Protein AF-A0A9D4LIA6-F1 (afdb_monomer)

Secondary structure (DSSP, 8-state):
--HHHHHHHHHT-GGGGGG--HHHHHHHHHHHHHT-HHHHBTTTEEE-HHHHTTSSEEEEEHHHHTTTS---SEEEETTEEEE--EEEEE-HHHHIIIIIHHHHHHHHHHHHHHHHHHHHHHHHHHHH----

Solvent-accessible surface area (backbone atoms only — not comparable to full-atom values): 7687 Å² total; per-residue (Å²): 132,68,65,70,58,57,51,46,57,61,70,64,45,70,90,47,64,91,70,57,49,74,70,52,48,51,53,47,50,53,53,47,63,63,64,32,63,83,81,36,49,72,38,44,32,38,86,32,58,73,84,15,58,94,46,48,52,41,78,42,51,45,82,82,37,59,91,82,43,85,65,42,67,50,47,77,46,92,91,39,81,39,76,48,61,53,33,33,31,26,30,72,66,41,48,41,66,74,43,52,50,53,52,50,52,54,50,53,52,50,53,50,52,51,53,53,54,52,54,52,55,48,54,54,52,64,70,66,65,70,86,129

Organism: Dreissena polymorpha (NCBI:txid45954)

Mean predicted aligned error: 7.94 Å

Foldseek 3Di:
DPPVVVLCVVLPPVVCLVPDDLVSLVVNLVQCVLVDCVQCELAAEYADDVVCPPHQKDKDFCVVCVVPGDYHQWGQGPNDTDGHGMHMHGHPVCCCVVPVVVSVVSVVVSVVVVVVVVVVVVVVVVVVPDDD

Structure (mmCIF, N/CA/C/O backbone):
data_AF-A0A9D4LIA6-F1
#
_entry.id   AF-A0A9D4LIA6-F1
#
loop_
_atom_site.group_PDB
_atom_site.id
_atom_site.type_symbol
_atom_site.label_atom_id
_atom_site.label_alt_id
_atom_site.label_comp_id
_atom_site.label_asym_id
_atom_site.label_entity_id
_atom_site.label_seq_id
_atom_site.pdbx_PDB_ins_code
_atom_site.Cartn_x
_atom_site.Cartn_y
_atom_site.Cartn_z
_atom_site.occupancy
_atom_site.B_iso_or_equiv
_atom_site.auth_seq_id
_atom_site.auth_comp_id
_atom_site.auth_asym_id
_atom_site.auth_atom_id
_atom_site.pdbx_PDB_model_num
ATOM 1 N N . MET A 1 1 ? -20.402 5.955 -14.416 1.00 45.12 1 MET A N 1
ATOM 2 C CA . MET A 1 1 ? -19.626 6.669 -13.379 1.00 45.12 1 MET A CA 1
ATOM 3 C C . MET A 1 1 ? -19.113 5.616 -12.400 1.00 45.12 1 MET A C 1
ATOM 5 O O . MET A 1 1 ? -19.939 4.919 -11.821 1.00 45.12 1 MET A O 1
ATOM 9 N N . ASP A 1 2 ? -17.797 5.380 -12.334 1.00 62.47 2 ASP A N 1
ATOM 10 C CA . ASP A 1 2 ? -17.194 4.305 -11.517 1.00 62.47 2 ASP A CA 1
ATOM 11 C C . ASP A 1 2 ? -17.273 4.700 -10.034 1.00 62.47 2 ASP A C 1
ATOM 13 O O . ASP A 1 2 ? -16.458 5.488 -9.558 1.00 62.47 2 ASP A O 1
ATOM 17 N N . LYS A 1 3 ? -18.310 4.224 -9.329 1.00 60.91 3 LYS A N 1
ATOM 18 C CA . LYS A 1 3 ? -18.572 4.560 -7.915 1.00 60.91 3 LYS A CA 1
ATOM 19 C C . LYS A 1 3 ? -17.360 4.275 -7.022 1.00 60.91 3 LYS A C 1
ATOM 21 O O . LYS A 1 3 ? -17.081 5.056 -6.119 1.00 60.91 3 LYS A O 1
ATOM 26 N N . ASP A 1 4 ? -16.604 3.230 -7.356 1.00 65.38 4 ASP A N 1
ATOM 27 C CA . ASP A 1 4 ? -15.383 2.838 -6.653 1.00 65.38 4 ASP A CA 1
ATOM 28 C C . ASP A 1 4 ? -14.319 3.948 -6.692 1.00 65.38 4 ASP A C 1
ATOM 30 O O . ASP A 1 4 ? -13.585 4.130 -5.728 1.00 65.38 4 ASP A O 1
ATOM 34 N N . GLY A 1 5 ? -14.231 4.708 -7.791 1.00 68.88 5 GLY A N 1
ATOM 35 C CA . GLY A 1 5 ? -13.214 5.746 -7.974 1.00 68.88 5 GLY A CA 1
ATOM 36 C C . GLY A 1 5 ? -13.487 7.023 -7.177 1.00 68.88 5 GLY A C 1
ATOM 37 O O . GLY A 1 5 ? -12.559 7.628 -6.649 1.00 68.88 5 GLY A O 1
ATOM 38 N N . GLU A 1 6 ? -14.750 7.430 -7.057 1.00 73.25 6 GLU A N 1
ATOM 39 C CA . GLU A 1 6 ? -15.128 8.601 -6.250 1.00 73.25 6 GLU A CA 1
ATOM 40 C C . GLU A 1 6 ? -15.050 8.300 -4.748 1.00 73.25 6 GLU A C 1
ATOM 42 O O . GLU A 1 6 ? -14.582 9.131 -3.968 1.00 73.25 6 GLU A O 1
ATOM 47 N N . GLU A 1 7 ? -15.422 7.083 -4.344 1.00 71.00 7 GLU A N 1
ATOM 48 C CA . GLU A 1 7 ? -15.227 6.607 -2.974 1.00 71.00 7 GLU A CA 1
ATOM 49 C C . GLU A 1 7 ? -13.739 6.554 -2.610 1.00 71.00 7 GLU A C 1
ATOM 51 O O . GLU A 1 7 ? -13.350 7.075 -1.563 1.00 71.00 7 GLU A O 1
ATOM 56 N N . LEU A 1 8 ? -12.896 6.031 -3.511 1.00 70.44 8 LEU A N 1
ATOM 57 C CA . LEU A 1 8 ? -11.442 6.028 -3.349 1.00 70.44 8 LEU A CA 1
ATOM 58 C C . LEU A 1 8 ? -10.898 7.446 -3.160 1.00 70.44 8 LEU A C 1
ATOM 60 O O . LEU A 1 8 ? -10.135 7.693 -2.233 1.00 70.44 8 LEU A O 1
ATOM 64 N N . LYS A 1 9 ? -11.314 8.399 -4.003 1.00 76.25 9 LYS A N 1
ATOM 65 C CA . LYS A 1 9 ? -10.880 9.800 -3.897 1.00 76.25 9 LYS A CA 1
ATOM 66 C C . LYS A 1 9 ? -11.291 10.435 -2.578 1.00 76.25 9 LYS A C 1
ATOM 68 O O . LYS A 1 9 ? -10.513 11.201 -2.023 1.00 76.25 9 LYS A O 1
ATOM 73 N N . ARG A 1 10 ? -12.502 10.151 -2.087 1.00 78.50 10 ARG A N 1
ATOM 74 C CA . ARG A 1 10 ? -12.987 10.665 -0.800 1.00 78.50 10 ARG A CA 1
ATOM 75 C C . ARG A 1 10 ? -12.170 10.094 0.356 1.00 78.50 10 ARG A C 1
ATOM 77 O O . ARG A 1 10 ? -11.716 10.861 1.200 1.00 78.50 10 ARG A O 1
ATOM 84 N N . LEU A 1 11 ? -11.978 8.775 0.364 1.00 71.75 11 LEU A N 1
ATOM 85 C CA . LEU A 1 11 ? -11.259 8.058 1.415 1.00 71.75 11 LEU A CA 1
ATOM 86 C C . LEU A 1 11 ? -9.746 8.304 1.378 1.00 71.75 11 LEU A C 1
ATOM 88 O O . LEU A 1 11 ? -9.119 8.226 2.419 1.00 71.75 11 LEU A O 1
ATOM 92 N N . ALA A 1 12 ? -9.166 8.671 0.232 1.00 68.62 12 ALA A N 1
ATOM 93 C CA . ALA A 1 12 ? -7.745 9.006 0.091 1.00 68.62 12 ALA A CA 1
ATOM 94 C C . ALA A 1 12 ? -7.385 10.439 0.543 1.00 68.62 12 ALA A C 1
ATOM 96 O O . ALA A 1 12 ? -6.242 10.872 0.397 1.00 68.62 12 ALA A O 1
ATOM 97 N N . ARG A 1 13 ? -8.335 11.225 1.079 1.00 72.50 13 ARG A N 1
ATOM 98 C CA . ARG A 1 13 ? -8.057 12.581 1.593 1.00 72.50 13 ARG A CA 1
ATOM 99 C C . ARG A 1 13 ? -7.421 12.497 2.981 1.00 72.50 13 ARG A C 1
ATOM 101 O O . ARG A 1 13 ? -8.100 12.636 4.000 1.00 72.50 13 ARG A O 1
ATOM 108 N N . PHE A 1 14 ? -6.101 12.320 3.001 1.00 57.91 14 PHE A N 1
ATOM 109 C CA . PHE A 1 14 ? -5.269 12.110 4.196 1.00 57.91 14 PHE A CA 1
ATOM 110 C C . PHE A 1 14 ? -5.514 13.092 5.356 1.00 57.91 14 PHE A C 1
ATOM 112 O O . PHE A 1 14 ? -5.479 12.699 6.518 1.00 57.91 14 PHE A O 1
ATOM 119 N N . TRP A 1 15 ? -5.834 14.361 5.082 1.00 58.34 15 TRP A N 1
ATOM 120 C CA . TRP A 1 15 ? -6.071 15.355 6.142 1.00 58.34 15 TRP A CA 1
ATOM 121 C C . TRP A 1 15 ? -7.360 15.122 6.947 1.00 58.34 15 TRP A C 1
ATOM 123 O O . TRP A 1 15 ? -7.528 15.709 8.013 1.00 58.34 15 TRP A O 1
ATOM 133 N N . THR A 1 16 ? -8.267 14.264 6.468 1.00 62.56 16 THR A N 1
ATOM 134 C C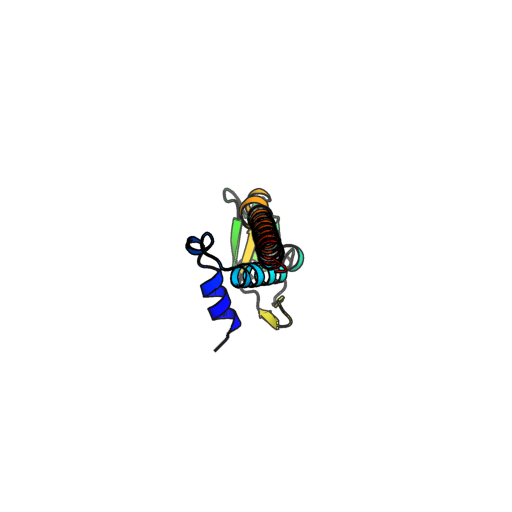A . THR A 1 16 ? -9.522 13.925 7.166 1.00 62.56 16 THR A CA 1
ATOM 135 C C . THR A 1 16 ? -9.425 12.669 8.028 1.00 62.56 16 THR A C 1
ATOM 137 O O . THR A 1 16 ? -10.399 12.307 8.681 1.00 62.56 16 THR A O 1
ATOM 140 N N . TYR A 1 17 ? -8.258 12.016 8.099 1.00 65.12 17 TYR A N 1
ATOM 141 C CA . TYR A 1 17 ? -8.131 10.722 8.787 1.00 65.12 17 TYR A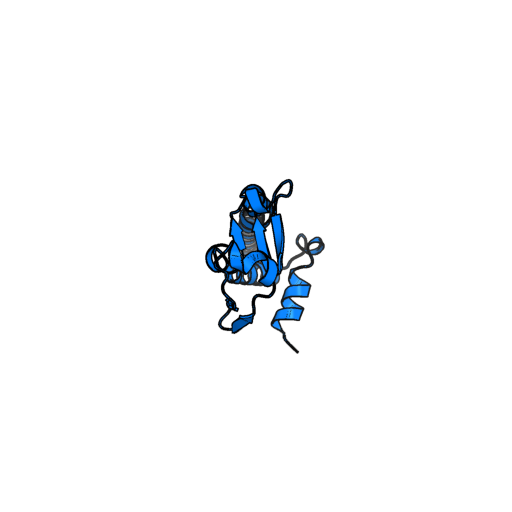 CA 1
ATOM 142 C C . TYR A 1 17 ? -8.414 10.830 10.293 1.00 65.12 17 TYR A C 1
ATOM 144 O O . TYR A 1 17 ? -8.976 9.914 10.887 1.00 65.12 17 TYR A O 1
ATOM 152 N N . ARG A 1 18 ? -8.144 11.996 10.897 1.00 64.38 18 ARG A N 1
ATOM 153 C CA . ARG A 1 18 ? -8.473 12.288 12.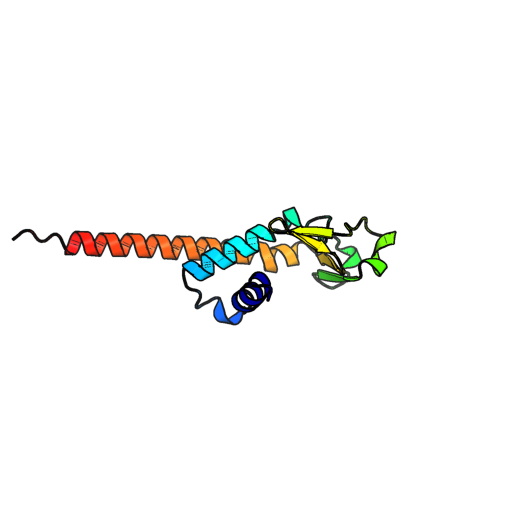304 1.00 64.38 18 ARG A CA 1
ATOM 154 C C . ARG A 1 18 ? -9.974 12.458 12.575 1.00 64.38 18 ARG A C 1
ATOM 156 O O . ARG A 1 18 ? -10.371 12.466 13.734 1.00 64.38 18 ARG A O 1
ATOM 163 N N . SER A 1 19 ? -10.799 12.605 11.539 1.00 71.81 19 SER A N 1
ATOM 164 C CA . SER A 1 19 ? -12.241 12.859 11.650 1.00 71.81 19 SER A CA 1
ATOM 165 C C . SER A 1 19 ? -13.102 11.782 10.984 1.00 71.81 19 SER A C 1
ATOM 167 O O . SER A 1 19 ? -14.282 12.024 10.739 1.00 71.81 19 SER A O 1
ATOM 169 N N . LEU A 1 20 ? -12.537 10.615 10.652 1.00 76.19 20 LEU A N 1
ATOM 170 C CA . LEU A 1 20 ? -13.306 9.534 10.034 1.00 76.19 20 LEU A CA 1
ATOM 171 C C . LEU A 1 20 ? -14.312 8.935 11.028 1.00 76.19 20 LEU A C 1
ATOM 173 O O . LEU A 1 20 ? -13.978 8.622 12.181 1.00 76.19 20 LEU A O 1
ATOM 177 N N . SER A 1 21 ? -15.547 8.762 10.550 1.00 81.69 21 SER A N 1
ATOM 178 C CA . SER A 1 21 ? -16.583 7.998 11.248 1.00 81.69 21 SER A CA 1
ATOM 179 C C . SER A 1 21 ? -16.184 6.521 11.357 1.00 81.69 21 SER A C 1
ATOM 181 O O . SER A 1 21 ? -15.365 6.049 10.573 1.00 81.69 21 SER A O 1
ATOM 183 N N . GLU A 1 22 ? -16.773 5.770 12.294 1.00 82.56 22 GLU A N 1
ATOM 184 C CA . GLU A 1 22 ? -16.505 4.326 12.423 1.00 82.56 22 GLU A CA 1
ATOM 185 C C . GLU A 1 22 ? -16.772 3.582 11.101 1.00 82.56 22 GLU A C 1
ATOM 187 O O . GLU A 1 22 ? -15.950 2.776 10.670 1.00 82.56 22 GLU A O 1
ATOM 192 N N . SER A 1 23 ? -17.866 3.919 10.410 1.00 84.56 23 SER A N 1
ATOM 193 C CA . SER A 1 23 ? -18.208 3.345 9.105 1.00 84.56 23 SER A CA 1
ATOM 194 C C . SER A 1 23 ? -17.217 3.717 8.004 1.00 84.56 23 SER A C 1
ATOM 196 O O . SER A 1 23 ? -16.902 2.883 7.159 1.00 84.56 23 SER A O 1
ATOM 198 N N . ASP A 1 24 ? -16.705 4.951 8.000 1.00 83.75 24 ASP A N 1
ATOM 199 C CA . ASP A 1 24 ? -15.693 5.354 7.020 1.00 83.75 24 ASP A CA 1
ATOM 200 C C . ASP A 1 24 ? -14.345 4.684 7.294 1.00 83.75 24 ASP A C 1
ATOM 202 O O . ASP A 1 24 ? -13.652 4.303 6.351 1.00 83.75 24 ASP A O 1
ATOM 206 N N . THR A 1 25 ? -13.987 4.506 8.569 1.00 83.81 25 THR A N 1
ATOM 207 C CA . THR A 1 25 ? -12.803 3.744 8.974 1.00 83.81 25 THR A CA 1
ATOM 208 C C . THR A 1 25 ? -12.912 2.288 8.517 1.00 83.81 25 THR A C 1
ATOM 210 O O . THR A 1 25 ? -11.961 1.781 7.927 1.00 83.81 25 THR A O 1
ATOM 213 N N . ASP A 1 26 ? -14.065 1.634 8.690 1.00 88.00 26 ASP A 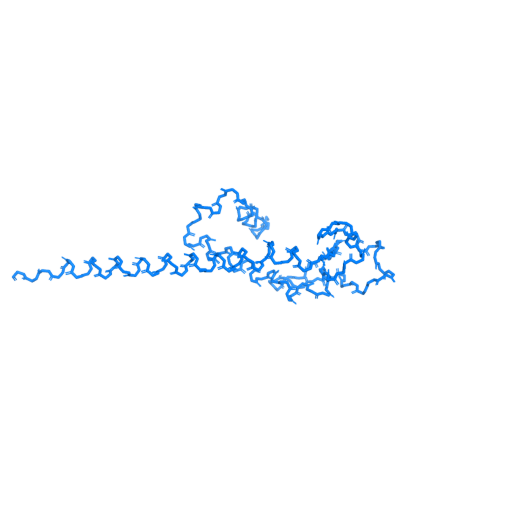N 1
ATOM 214 C CA . ASP A 1 26 ? -14.281 0.266 8.192 1.00 88.00 26 ASP A CA 1
ATOM 215 C C . ASP A 1 26 ? -14.148 0.176 6.666 1.00 88.00 26 ASP A C 1
ATOM 217 O O . ASP A 1 26 ? -13.475 -0.720 6.150 1.00 88.00 26 ASP A O 1
ATOM 221 N N . LEU A 1 27 ? -14.744 1.120 5.929 1.00 87.31 27 LEU A N 1
ATOM 222 C CA . LEU A 1 27 ? -14.625 1.174 4.469 1.00 87.31 27 LEU A CA 1
ATOM 223 C C . LEU A 1 27 ? -13.175 1.385 4.020 1.00 87.31 27 LEU A C 1
ATOM 225 O O . LEU A 1 27 ? -12.721 0.718 3.088 1.00 87.31 27 LEU A O 1
ATOM 229 N N . LEU A 1 28 ? -12.436 2.267 4.697 1.00 87.00 28 LEU A N 1
ATOM 230 C CA . LEU A 1 28 ? -11.021 2.501 4.420 1.00 87.00 28 LEU A CA 1
ATOM 231 C C . LEU A 1 28 ? -10.188 1.241 4.684 1.00 87.00 28 LEU A C 1
ATOM 233 O O . LEU A 1 28 ? -9.395 0.856 3.828 1.00 87.00 28 LEU A O 1
ATOM 237 N N . ILE A 1 29 ? -10.403 0.556 5.813 1.00 89.31 29 ILE A N 1
ATOM 238 C CA . ILE A 1 29 ? -9.719 -0.707 6.129 1.00 89.31 29 ILE A CA 1
ATOM 239 C C . ILE A 1 29 ? -10.008 -1.754 5.050 1.00 89.31 29 ILE A C 1
ATOM 241 O O . ILE A 1 29 ? -9.075 -2.371 4.539 1.00 89.31 29 ILE A O 1
ATOM 245 N N . LEU A 1 30 ? -11.273 -1.944 4.660 1.00 89.50 30 LEU A N 1
ATOM 246 C CA . LEU A 1 30 ? -11.652 -2.903 3.616 1.00 89.50 30 LEU A CA 1
ATOM 247 C C . LEU A 1 30 ? -10.995 -2.580 2.272 1.00 89.50 30 LEU A C 1
ATOM 249 O O . LEU A 1 30 ? -10.524 -3.483 1.575 1.00 89.50 30 LEU A O 1
ATOM 253 N N . LEU A 1 31 ? -10.944 -1.297 1.914 1.00 86.75 31 LEU A N 1
ATOM 254 C CA . LEU A 1 31 ? -10.287 -0.837 0.700 1.00 86.75 31 LEU A CA 1
ATOM 255 C C . LEU A 1 31 ? -8.783 -1.118 0.736 1.00 86.75 31 LEU A C 1
ATOM 257 O O . LEU A 1 31 ? -8.240 -1.656 -0.231 1.00 86.75 31 LEU A O 1
ATOM 261 N N . CYS A 1 32 ? -8.124 -0.813 1.852 1.00 88.81 32 CYS A N 1
ATOM 262 C CA . CYS A 1 32 ? -6.720 -1.135 2.037 1.00 88.81 32 CYS A CA 1
ATOM 263 C C . CYS A 1 32 ? -6.495 -2.658 1.973 1.00 88.81 32 CYS A C 1
ATOM 265 O O . CYS A 1 32 ? -5.671 -3.145 1.206 1.00 88.81 32 CYS A O 1
ATOM 267 N N . LEU A 1 33 ? -7.287 -3.472 2.666 1.00 89.94 33 LEU A N 1
ATOM 268 C CA . LEU A 1 33 ? -7.147 -4.931 2.598 1.00 89.94 33 LEU A CA 1
ATOM 269 C C . LEU A 1 33 ? -7.315 -5.485 1.173 1.00 89.94 33 LEU A C 1
ATOM 271 O O . LEU A 1 33 ? -6.612 -6.424 0.795 1.00 89.94 33 LEU A O 1
ATOM 275 N N . ALA A 1 34 ? -8.180 -4.879 0.354 1.00 87.62 34 ALA A N 1
ATOM 276 C CA . ALA A 1 34 ? -8.328 -5.236 -1.057 1.00 87.62 34 ALA A CA 1
ATOM 277 C C . ALA A 1 34 ? -7.104 -4.875 -1.923 1.00 87.62 34 ALA A C 1
ATOM 279 O O . ALA A 1 34 ? -6.915 -5.463 -2.990 1.00 87.62 34 ALA A O 1
ATOM 280 N N . LEU A 1 35 ? -6.288 -3.924 -1.467 1.00 87.00 35 LEU A N 1
ATOM 281 C CA . LEU A 1 35 ? -5.050 -3.458 -2.092 1.00 87.00 35 LEU A CA 1
ATOM 282 C C . LEU A 1 35 ? -3.804 -3.890 -1.306 1.00 87.00 35 LEU A C 1
ATOM 284 O O . LEU A 1 35 ? -2.736 -3.308 -1.491 1.00 87.00 35 LEU A O 1
ATOM 288 N N . LYS A 1 36 ? -3.920 -4.892 -0.421 1.00 91.06 36 LYS A N 1
ATOM 289 C CA . LYS A 1 36 ? -2.805 -5.263 0.450 1.00 91.06 36 LYS A CA 1
ATOM 290 C C . LYS A 1 36 ? -1.559 -5.638 -0.367 1.00 91.06 36 LYS A C 1
ATOM 292 O O . LYS A 1 36 ? -1.701 -6.301 -1.401 1.00 91.06 36 LYS A O 1
ATOM 297 N N . PRO A 1 37 ? -0.351 -5.290 0.111 1.00 92.06 37 PRO A N 1
ATOM 298 C CA . PRO A 1 37 ? 0.900 -5.517 -0.596 1.00 92.06 37 PRO A CA 1
ATOM 299 C C . PRO A 1 37 ? 1.039 -6.938 -1.132 1.00 92.06 37 PRO A C 1
ATOM 301 O O . PRO A 1 37 ? 1.347 -7.091 -2.303 1.00 92.06 37 PRO A O 1
ATOM 304 N N . ASP A 1 38 ? 0.691 -7.969 -0.356 1.00 89.50 38 ASP A N 1
ATOM 305 C CA . ASP A 1 38 ? 0.767 -9.372 -0.795 1.00 89.50 38 ASP A CA 1
ATOM 306 C C . ASP A 1 38 ? -0.015 -9.666 -2.087 1.00 89.50 38 ASP A C 1
ATOM 308 O O . ASP A 1 38 ? 0.366 -10.536 -2.866 1.00 89.50 38 ASP A O 1
ATOM 312 N N . ILE A 1 39 ? -1.142 -8.977 -2.314 1.00 88.25 39 ILE A N 1
ATOM 313 C CA . ILE A 1 39 ? -1.965 -9.172 -3.517 1.00 88.25 39 ILE A CA 1
ATOM 314 C C . ILE A 1 39 ? -1.281 -8.549 -4.734 1.00 88.25 39 ILE A C 1
ATOM 316 O O . ILE A 1 39 ? -1.428 -9.074 -5.841 1.00 88.25 39 ILE A O 1
ATOM 320 N N . LEU A 1 40 ? -0.560 -7.447 -4.528 1.00 90.88 40 LEU A N 1
ATOM 321 C CA . LEU A 1 40 ? 0.063 -6.626 -5.567 1.00 90.88 40 LEU A CA 1
ATOM 322 C C . LEU A 1 40 ? 1.532 -7.001 -5.828 1.00 90.88 40 LEU A C 1
ATOM 324 O O . LEU A 1 40 ? 2.066 -6.692 -6.900 1.00 90.88 40 LEU A O 1
ATOM 328 N N . MET A 1 41 ? 2.167 -7.660 -4.858 1.00 92.00 41 MET A N 1
ATOM 329 C CA . MET A 1 41 ? 3.572 -8.043 -4.874 1.00 92.00 41 MET A CA 1
ATOM 330 C C . MET A 1 41 ? 3.882 -8.911 -6.084 1.00 92.00 41 MET A C 1
ATOM 332 O O . MET A 1 41 ? 3.115 -9.818 -6.419 1.00 92.00 41 MET A O 1
ATOM 336 N N . ASN A 1 42 ? 5.007 -8.629 -6.736 1.00 89.19 42 ASN A N 1
ATOM 337 C CA . ASN A 1 42 ? 5.475 -9.317 -7.940 1.00 89.19 42 ASN A CA 1
ATOM 338 C C . ASN A 1 42 ? 4.488 -9.258 -9.121 1.00 89.19 42 ASN A C 1
ATOM 340 O O . ASN A 1 42 ? 4.590 -10.039 -10.064 1.00 89.19 42 ASN A O 1
ATOM 344 N N . LYS A 1 43 ? 3.505 -8.349 -9.072 1.00 89.12 43 LYS A N 1
ATOM 345 C CA . LYS A 1 43 ? 2.558 -8.098 -10.167 1.00 89.12 43 LYS A CA 1
ATOM 346 C C . LYS A 1 43 ? 2.672 -6.664 -10.645 1.00 89.12 43 LYS A C 1
ATOM 348 O O . LYS A 1 43 ? 2.891 -6.434 -11.828 1.00 89.12 43 LYS A O 1
ATOM 353 N N . CYS A 1 44 ? 2.523 -5.719 -9.720 1.00 89.62 44 CYS A N 1
ATOM 354 C CA . CYS A 1 44 ? 2.634 -4.288 -9.997 1.00 89.62 44 CYS A CA 1
ATOM 355 C C . CYS A 1 44 ? 3.418 -3.513 -8.932 1.00 89.62 44 CYS A C 1
ATOM 357 O O . CYS A 1 44 ? 3.699 -2.338 -9.148 1.00 89.62 44 CYS A O 1
ATOM 359 N N . ILE A 1 45 ? 3.786 -4.145 -7.812 1.00 93.50 45 ILE A N 1
ATOM 360 C CA . ILE A 1 45 ? 4.751 -3.592 -6.857 1.00 93.50 45 ILE A CA 1
ATOM 361 C C . ILE A 1 45 ? 5.871 -4.607 -6.596 1.00 93.50 45 ILE A C 1
ATOM 363 O O . ILE A 1 45 ? 5.603 -5.812 -6.573 1.00 93.50 45 ILE A O 1
ATOM 367 N N . PHE A 1 46 ? 7.099 -4.133 -6.403 1.00 94.12 46 PHE A N 1
ATOM 368 C CA . PHE A 1 46 ? 8.297 -4.964 -6.267 1.00 94.12 46 PHE A CA 1
ATOM 369 C C . PHE A 1 46 ? 9.211 -4.415 -5.170 1.00 94.12 46 PHE A C 1
ATOM 371 O O . PHE A 1 46 ? 9.430 -3.209 -5.093 1.00 94.12 46 PHE A O 1
ATOM 378 N N . LEU A 1 47 ? 9.746 -5.299 -4.330 1.00 95.00 47 LEU A N 1
ATOM 379 C CA . LEU A 1 47 ? 10.815 -4.948 -3.399 1.00 95.00 47 LEU A CA 1
ATOM 380 C C . LEU A 1 47 ? 12.138 -4.959 -4.173 1.00 95.00 47 LEU A C 1
ATOM 382 O O . LEU A 1 47 ? 12.631 -6.037 -4.499 1.00 95.00 47 LEU A O 1
ATOM 386 N N . ASP A 1 48 ? 12.663 -3.779 -4.500 1.00 94.44 48 ASP A N 1
ATOM 387 C CA . ASP A 1 48 ? 13.871 -3.625 -5.320 1.00 94.44 48 ASP A CA 1
ATOM 388 C C . ASP A 1 48 ? 14.616 -2.337 -4.943 1.00 94.44 48 ASP A C 1
ATOM 390 O O . ASP A 1 48 ? 14.297 -1.235 -5.404 1.00 94.44 48 ASP A O 1
ATOM 394 N N . ASP A 1 49 ? 15.594 -2.483 -4.052 1.00 94.31 49 ASP A N 1
ATOM 395 C CA . ASP A 1 49 ? 16.381 -1.374 -3.520 1.00 94.31 49 ASP A CA 1
ATOM 396 C C . ASP A 1 49 ? 17.283 -0.724 -4.581 1.00 94.31 49 ASP A C 1
ATOM 398 O O . ASP A 1 49 ? 17.528 0.482 -4.500 1.00 94.31 49 ASP A O 1
ATOM 402 N N . GLU A 1 50 ? 17.752 -1.493 -5.573 1.00 93.88 50 GLU A N 1
ATOM 403 C CA . GLU A 1 50 ? 18.633 -1.005 -6.640 1.00 93.88 50 GLU A CA 1
ATOM 404 C C . GLU A 1 50 ? 17.868 -0.077 -7.578 1.00 93.88 50 GLU A C 1
ATOM 406 O O . GLU A 1 50 ? 18.299 1.053 -7.816 1.00 93.88 50 GLU A O 1
ATOM 411 N N . MET A 1 51 ? 16.690 -0.512 -8.037 1.00 93.00 51 MET A N 1
ATOM 412 C CA . MET A 1 51 ? 15.833 0.325 -8.871 1.00 93.00 51 MET A CA 1
ATOM 413 C C . MET A 1 51 ? 15.393 1.587 -8.122 1.00 93.00 51 MET A C 1
ATOM 415 O O . MET A 1 51 ? 15.426 2.672 -8.689 1.00 93.00 51 MET A O 1
ATOM 419 N N . CYS A 1 52 ? 15.091 1.500 -6.823 1.00 93.81 52 CYS A N 1
ATOM 420 C CA . CYS A 1 52 ? 14.741 2.687 -6.031 1.00 93.81 52 CYS A CA 1
ATOM 421 C C . CYS A 1 52 ? 15.880 3.719 -5.897 1.00 93.81 52 CYS A C 1
ATOM 423 O O . CYS A 1 52 ? 15.618 4.887 -5.595 1.00 93.81 52 CYS A O 1
ATOM 425 N N . GLY A 1 53 ? 17.145 3.322 -6.077 1.00 92.19 53 GLY A N 1
ATOM 426 C CA . GLY A 1 53 ? 18.296 4.215 -5.955 1.00 92.19 53 GLY A CA 1
ATOM 427 C C . GLY A 1 53 ? 18.355 4.906 -4.587 1.00 92.19 53 GLY A C 1
ATOM 428 O O . GLY A 1 53 ? 18.434 4.253 -3.547 1.00 92.19 53 GLY A O 1
ATOM 429 N N . TYR A 1 54 ? 18.309 6.241 -4.564 1.00 94.00 54 TYR A N 1
ATOM 430 C CA . TYR A 1 54 ? 18.308 7.032 -3.322 1.00 94.00 54 TYR A CA 1
ATOM 431 C C . TYR A 1 54 ? 16.919 7.235 -2.706 1.00 94.00 54 TYR A C 1
ATOM 433 O O . TYR A 1 54 ? 16.832 7.680 -1.565 1.00 94.00 54 TYR A O 1
ATOM 441 N N . MET A 1 55 ? 15.851 6.906 -3.433 1.00 94.88 55 MET A N 1
ATOM 442 C CA . MET A 1 55 ? 14.477 7.061 -2.962 1.00 94.88 55 MET A CA 1
ATOM 443 C C . MET A 1 55 ? 14.028 5.822 -2.179 1.00 94.88 55 MET A C 1
ATOM 445 O O . MET A 1 55 ? 14.653 4.759 -2.248 1.00 94.88 55 MET A O 1
ATOM 449 N N . ASP A 1 56 ? 12.940 5.959 -1.425 1.00 95.31 56 ASP A N 1
ATOM 450 C CA . ASP A 1 56 ? 12.309 4.841 -0.713 1.00 95.31 56 ASP A CA 1
ATOM 451 C C . ASP A 1 56 ? 11.312 4.073 -1.599 1.00 95.31 56 ASP A C 1
ATOM 453 O O . ASP A 1 56 ? 11.042 2.897 -1.354 1.00 95.31 56 ASP A O 1
ATOM 457 N N . ASN A 1 57 ? 10.810 4.704 -2.663 1.00 97.12 57 ASN A N 1
ATOM 458 C CA . ASN A 1 57 ? 10.060 4.070 -3.743 1.00 97.12 57 ASN A CA 1
ATOM 459 C C . ASN A 1 57 ? 10.261 4.820 -5.066 1.00 97.12 57 ASN A C 1
ATOM 461 O O . ASN A 1 57 ? 10.586 6.00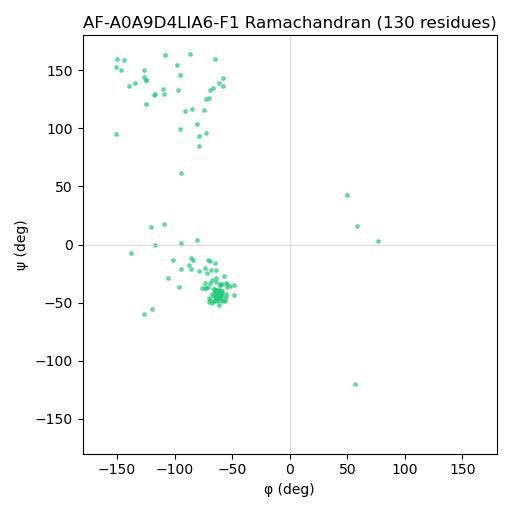5 -5.060 1.00 97.12 57 ASN A O 1
ATOM 465 N N . GLU A 1 58 ? 9.993 4.151 -6.187 1.00 96.00 58 GLU A N 1
ATOM 466 C CA . GLU A 1 58 ? 9.998 4.761 -7.519 1.00 96.00 58 GLU A CA 1
ATOM 467 C C . GLU A 1 58 ? 8.936 4.117 -8.425 1.00 96.00 58 GLU A C 1
ATOM 469 O O . GLU A 1 58 ? 8.575 2.949 -8.253 1.00 96.00 58 GLU A O 1
ATOM 474 N N . PHE A 1 59 ? 8.401 4.886 -9.376 1.00 95.44 59 PHE A N 1
ATOM 475 C CA . PHE A 1 59 ? 7.418 4.416 -10.348 1.00 95.44 59 PHE A CA 1
ATOM 476 C C . PHE A 1 59 ? 8.001 4.345 -11.754 1.00 95.44 59 PHE A C 1
ATOM 478 O O . PHE A 1 59 ? 8.549 5.313 -12.274 1.00 95.44 59 PHE A O 1
ATOM 485 N N . TYR A 1 60 ? 7.737 3.233 -12.436 1.00 92.88 60 TYR A N 1
ATOM 486 C CA . TYR A 1 60 ? 8.182 3.024 -13.811 1.00 92.88 60 TYR A CA 1
ATOM 487 C C . TYR A 1 60 ? 7.021 2.680 -14.723 1.00 92.88 60 TYR A C 1
ATOM 489 O O . TYR A 1 60 ? 6.130 1.918 -14.347 1.00 92.88 60 TYR A O 1
ATOM 497 N N . GLU A 1 61 ? 7.050 3.197 -15.951 1.00 92.00 61 GLU A N 1
ATOM 498 C CA . GLU A 1 61 ? 6.199 2.671 -17.018 1.00 92.00 61 GLU A CA 1
ATOM 499 C C . GLU A 1 61 ? 6.553 1.207 -17.272 1.00 92.00 61 GLU A C 1
ATOM 501 O O . GLU A 1 61 ? 7.730 0.845 -17.327 1.00 92.00 61 GLU A O 1
ATOM 506 N N . ILE A 1 62 ? 5.537 0.364 -17.476 1.00 87.69 62 ILE A N 1
ATOM 507 C CA . ILE A 1 62 ? 5.739 -1.074 -17.688 1.00 87.69 62 ILE A CA 1
ATOM 508 C C . ILE A 1 62 ? 6.706 -1.336 -18.843 1.00 87.69 62 ILE A C 1
ATOM 510 O O . ILE A 1 62 ? 7.513 -2.251 -18.769 1.00 87.69 62 ILE A O 1
ATOM 514 N N . GLU A 1 63 ? 6.653 -0.509 -19.889 1.00 84.62 63 GLU A N 1
ATOM 515 C CA . GLU A 1 63 ? 7.501 -0.601 -21.079 1.00 84.62 63 GLU A CA 1
ATOM 516 C C . GLU A 1 63 ? 8.983 -0.376 -20.784 1.00 84.62 63 GLU A C 1
ATOM 518 O O . GLU A 1 63 ? 9.815 -1.029 -21.408 1.00 84.62 63 GLU A O 1
ATOM 523 N N . ALA A 1 64 ? 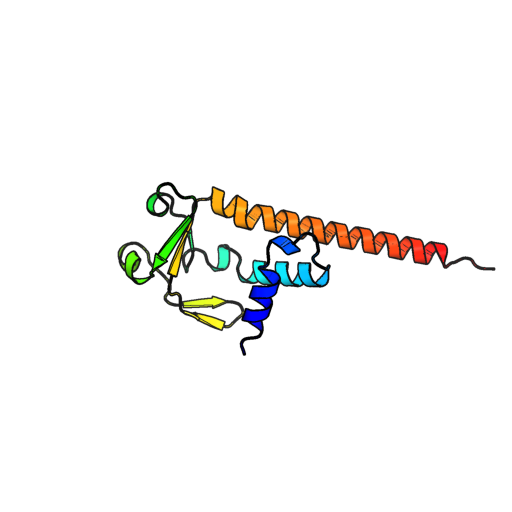9.307 0.466 -19.801 1.00 84.31 64 ALA A N 1
ATOM 524 C CA . ALA A 1 64 ? 10.684 0.756 -19.416 1.00 84.31 64 ALA A CA 1
ATOM 525 C C . ALA A 1 64 ? 11.347 -0.406 -18.657 1.00 84.31 64 ALA A C 1
ATOM 527 O O . ALA A 1 64 ? 12.570 -0.485 -18.615 1.00 84.31 64 ALA A O 1
ATOM 528 N N . VAL A 1 65 ? 10.555 -1.319 -18.080 1.00 84.19 65 VAL A N 1
ATOM 529 C CA . VAL A 1 65 ? 11.047 -2.375 -17.177 1.00 84.19 65 VAL A CA 1
ATOM 530 C C . VAL A 1 65 ? 10.834 -3.796 -17.696 1.00 84.19 65 VAL A C 1
ATOM 532 O O . VAL A 1 65 ? 11.248 -4.742 -17.033 1.00 84.19 65 VAL A O 1
ATOM 535 N N . LYS A 1 66 ? 10.237 -3.979 -18.886 1.00 75.81 66 LYS A N 1
ATOM 536 C CA . LYS A 1 66 ? 9.914 -5.318 -19.437 1.00 75.81 66 LYS A CA 1
ATOM 537 C C . LYS A 1 66 ? 11.121 -6.250 -19.563 1.00 75.81 66 LYS A C 1
ATOM 539 O O . LYS A 1 66 ? 10.942 -7.462 -19.539 1.00 75.81 66 LYS A O 1
ATOM 544 N N . ASN A 1 67 ? 12.319 -5.692 -19.726 1.00 78.88 67 ASN A N 1
ATOM 545 C CA . ASN A 1 67 ? 13.553 -6.467 -19.868 1.00 78.88 67 ASN A CA 1
ATOM 546 C C . ASN A 1 67 ? 14.210 -6.805 -18.521 1.00 78.88 67 ASN A C 1
ATOM 548 O O . ASN A 1 67 ? 15.040 -7.707 -18.474 1.00 78.88 67 ASN A O 1
ATOM 552 N N . SER A 1 68 ? 13.844 -6.099 -17.448 1.00 76.62 68 SER A N 1
ATOM 553 C CA . SER A 1 68 ? 14.447 -6.248 -16.117 1.00 76.62 68 SER A CA 1
ATOM 554 C C . SER A 1 68 ? 13.529 -6.985 -15.142 1.00 7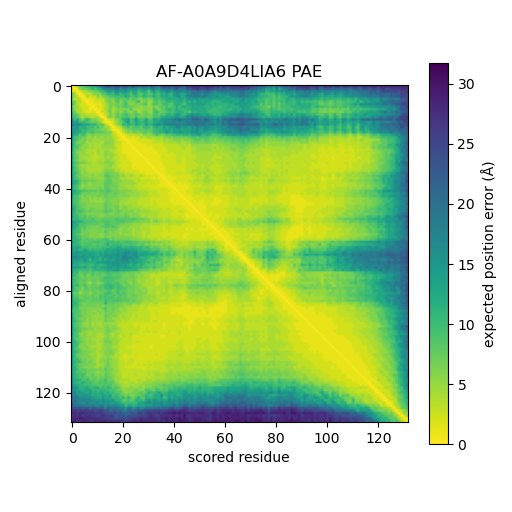6.62 68 SER A C 1
ATOM 556 O O . SER A 1 68 ? 14.009 -7.667 -14.243 1.00 76.62 68 SER A O 1
ATOM 558 N N . LEU A 1 69 ? 12.208 -6.879 -15.324 1.00 79.94 69 LEU A N 1
ATOM 559 C CA . LEU A 1 69 ? 11.204 -7.454 -14.434 1.00 79.94 69 LEU A CA 1
ATOM 560 C C . LEU A 1 69 ? 10.108 -8.175 -15.219 1.00 79.94 69 LEU A C 1
ATOM 562 O O . LEU A 1 69 ? 9.581 -7.675 -16.216 1.00 79.94 69 LEU A O 1
ATOM 566 N N . LEU A 1 70 ? 9.695 -9.336 -14.708 1.00 81.44 70 LEU A N 1
ATOM 567 C CA . LEU A 1 70 ? 8.518 -10.036 -15.205 1.00 81.44 70 LEU A CA 1
ATOM 568 C C . LEU A 1 70 ? 7.259 -9.370 -14.635 1.00 81.44 70 LEU A C 1
ATOM 570 O O . LEU A 1 70 ? 6.820 -9.676 -13.528 1.00 81.44 70 LEU A O 1
ATOM 574 N N . VAL A 1 71 ? 6.692 -8.428 -15.389 1.00 80.44 71 VAL A N 1
ATOM 575 C CA . VAL A 1 71 ? 5.520 -7.651 -14.961 1.00 80.44 71 VAL A CA 1
ATOM 576 C C . VAL A 1 71 ? 4.230 -8.242 -15.526 1.00 80.44 71 VAL A C 1
ATOM 578 O O . VAL A 1 71 ? 4.110 -8.500 -16.725 1.00 80.44 71 VAL A O 1
ATOM 581 N N . ALA A 1 72 ? 3.218 -8.396 -14.672 1.00 80.81 72 ALA A N 1
ATOM 582 C CA . ALA A 1 72 ? 1.886 -8.782 -15.114 1.00 80.81 72 ALA A CA 1
ATOM 583 C C . ALA A 1 72 ? 1.223 -7.626 -15.887 1.00 80.81 72 ALA A C 1
ATOM 585 O O . ALA A 1 72 ? 1.067 -6.528 -15.361 1.00 80.81 72 ALA A O 1
ATOM 586 N N . GLY A 1 73 ? 0.753 -7.871 -17.116 1.00 82.94 73 GLY A N 1
ATOM 587 C CA . GLY A 1 73 ? 0.035 -6.853 -17.905 1.00 82.94 73 GLY A CA 1
ATOM 588 C C . GLY A 1 73 ? -1.316 -6.423 -17.304 1.00 82.94 73 GLY A C 1
ATOM 589 O O . GLY A 1 73 ? -1.869 -5.382 -17.669 1.00 82.94 73 GLY A O 1
ATOM 590 N N . SER A 1 74 ? -1.848 -7.206 -16.361 1.00 87.50 74 SER A N 1
ATOM 591 C CA . SER A 1 74 ? -3.064 -6.899 -15.608 1.00 87.50 74 SER A CA 1
ATOM 592 C C . SER A 1 74 ? -3.043 -7.520 -14.213 1.00 87.50 74 SER A C 1
ATOM 594 O O . SER A 1 74 ? -2.473 -8.594 -14.022 1.00 87.50 74 SER A O 1
ATOM 596 N N . VAL A 1 75 ? -3.746 -6.898 -13.267 1.00 87.38 75 VAL A N 1
ATOM 597 C CA . VAL A 1 75 ? -3.949 -7.396 -11.900 1.00 87.38 75 VAL A CA 1
ATOM 598 C C . VAL A 1 75 ? -5.443 -7.472 -11.576 1.00 87.38 75 VAL A C 1
ATOM 600 O O . VAL A 1 75 ? -6.227 -6.612 -11.977 1.00 87.38 75 VAL A O 1
ATOM 603 N N . MET A 1 76 ? -5.849 -8.514 -10.851 1.00 86.69 76 MET A N 1
ATOM 604 C CA . MET A 1 76 ? -7.216 -8.659 -10.349 1.00 86.69 76 MET A CA 1
ATOM 605 C C . MET A 1 76 ? -7.365 -7.910 -9.026 1.00 86.69 76 MET A C 1
ATOM 607 O O . MET A 1 76 ? -6.742 -8.282 -8.035 1.00 86.69 76 MET A O 1
ATOM 611 N N . ILE A 1 77 ? -8.219 -6.889 -9.001 1.00 83.56 77 ILE A N 1
ATOM 612 C CA . ILE A 1 77 ? -8.545 -6.114 -7.797 1.00 83.56 77 ILE A CA 1
ATOM 613 C C . ILE A 1 77 ? -10.060 -6.144 -7.619 1.00 83.56 77 ILE A C 1
ATOM 615 O O . ILE A 1 77 ? -10.802 -5.731 -8.510 1.00 83.56 77 ILE A O 1
ATOM 619 N N . ARG A 1 78 ? -10.530 -6.657 -6.473 1.00 82.75 78 ARG A N 1
ATOM 620 C CA . ARG A 1 78 ? -11.967 -6.782 -6.141 1.00 82.75 78 ARG A CA 1
ATOM 621 C C . ARG A 1 78 ? -12.794 -7.440 -7.265 1.00 82.75 78 ARG A C 1
ATOM 623 O O . ARG A 1 78 ? -13.872 -6.971 -7.612 1.00 82.75 78 ARG A O 1
ATOM 630 N N . GLY A 1 79 ? -12.262 -8.500 -7.878 1.00 84.69 79 GLY A N 1
ATOM 631 C CA . GLY A 1 79 ? -12.935 -9.233 -8.961 1.00 84.69 79 GLY A CA 1
ATOM 632 C C . GLY A 1 79 ? -12.915 -8.544 -10.331 1.00 84.69 79 GLY A C 1
ATOM 633 O O . GLY A 1 79 ? -13.477 -9.076 -11.284 1.00 84.69 79 GLY A O 1
ATOM 634 N N . ARG A 1 80 ? -12.252 -7.389 -10.464 1.00 86.69 80 ARG A N 1
ATOM 635 C CA . ARG A 1 80 ? -12.091 -6.675 -11.737 1.00 86.69 80 ARG A CA 1
ATOM 636 C C . ARG A 1 80 ? -10.643 -6.763 -12.204 1.00 86.69 80 ARG A C 1
ATOM 638 O O . ARG A 1 80 ? -9.729 -6.437 -11.447 1.00 86.69 80 ARG A O 1
ATOM 645 N N . SER A 1 81 ? -10.441 -7.159 -13.458 1.00 88.38 81 SER A N 1
ATOM 646 C CA . SER A 1 81 ? -9.127 -7.067 -14.095 1.00 88.38 81 SER A CA 1
ATOM 647 C C . SER A 1 81 ? -8.821 -5.604 -14.406 1.00 88.38 81 SER A C 1
ATOM 649 O O . SER A 1 81 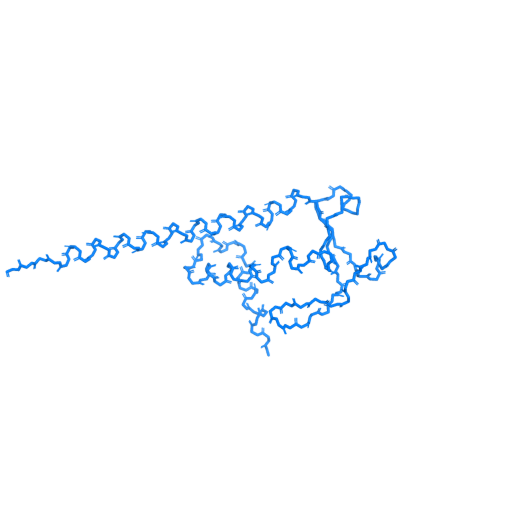? -9.621 -4.909 -15.039 1.00 88.38 81 SER A O 1
ATOM 651 N N . ARG A 1 82 ? -7.679 -5.117 -13.926 1.00 87.38 82 ARG A N 1
ATOM 652 C CA . ARG A 1 82 ? -7.183 -3.760 -14.165 1.00 87.38 82 ARG A CA 1
ATOM 653 C C . ARG A 1 82 ? -5.859 -3.862 -14.917 1.00 87.38 82 ARG A C 1
ATOM 655 O O . ARG A 1 82 ? -4.969 -4.602 -14.504 1.00 87.38 82 ARG A O 1
ATOM 662 N N . ARG A 1 83 ? -5.734 -3.132 -16.028 1.00 90.38 83 ARG A N 1
ATOM 663 C CA . ARG A 1 83 ? -4.487 -3.061 -16.804 1.00 90.38 83 ARG A CA 1
ATOM 664 C C . ARG A 1 83 ? -3.413 -2.349 -15.984 1.00 90.38 83 ARG A C 1
ATOM 666 O O . ARG A 1 83 ? -3.681 -1.297 -15.410 1.00 90.38 83 ARG A O 1
ATOM 673 N N . VAL A 1 84 ? -2.209 -2.909 -15.978 1.00 88.38 84 VAL A N 1
ATOM 674 C CA . VAL A 1 84 ? -1.037 -2.299 -15.344 1.00 88.38 84 VAL A CA 1
ATOM 675 C C . VAL A 1 84 ? -0.330 -1.440 -16.389 1.00 88.38 84 VAL A C 1
ATOM 677 O O . VAL A 1 84 ? 0.142 -1.952 -17.403 1.00 88.38 84 VAL A O 1
ATOM 680 N N . SER A 1 85 ? -0.307 -0.123 -16.179 1.00 90.19 85 SER A N 1
ATOM 681 C CA . SER A 1 85 ? 0.484 0.810 -16.996 1.00 90.19 85 SER A CA 1
ATOM 682 C C . SER A 1 85 ? 1.827 1.128 -16.348 1.00 90.19 85 SER A C 1
ATOM 684 O O . SER A 1 85 ? 2.830 1.217 -17.045 1.00 90.19 85 SER A O 1
ATOM 686 N N . LYS A 1 86 ? 1.849 1.222 -15.015 1.00 93.31 86 LYS A N 1
ATOM 687 C CA . LYS A 1 86 ? 3.038 1.489 -14.210 1.00 93.31 86 LYS A CA 1
ATOM 688 C C . LYS A 1 86 ? 3.226 0.435 -13.136 1.00 93.31 86 LYS A C 1
ATOM 690 O O . LYS A 1 86 ? 2.242 -0.096 -12.617 1.00 93.31 86 LYS A O 1
ATOM 695 N N . ILE A 1 87 ? 4.479 0.197 -12.781 1.00 93.94 87 ILE A N 1
ATOM 696 C CA . ILE A 1 87 ? 4.855 -0.535 -11.576 1.00 93.94 87 ILE A CA 1
ATOM 697 C C . ILE A 1 87 ? 5.444 0.419 -10.545 1.00 93.94 87 ILE A C 1
ATOM 699 O O . ILE A 1 87 ? 5.865 1.524 -10.884 1.00 93.94 87 ILE A O 1
ATOM 703 N N . MET A 1 88 ? 5.508 -0.042 -9.305 1.00 95.25 88 MET A N 1
ATOM 704 C CA . MET A 1 88 ? 6.257 0.606 -8.239 1.00 95.25 88 MET A CA 1
ATOM 705 C C . MET A 1 88 ? 7.360 -0.329 -7.757 1.00 95.25 88 MET A C 1
ATOM 707 O O . MET A 1 88 ? 7.079 -1.480 -7.425 1.00 95.25 88 MET A O 1
ATOM 711 N N . THR A 1 89 ? 8.589 0.153 -7.670 1.00 95.94 89 THR A N 1
ATOM 712 C CA . THR A 1 89 ? 9.604 -0.476 -6.823 1.00 95.94 89 THR A CA 1
ATOM 713 C C . THR A 1 89 ? 9.613 0.243 -5.485 1.00 95.94 89 THR A C 1
ATOM 715 O O . THR A 1 89 ? 9.337 1.441 -5.417 1.00 95.94 89 THR A O 1
ATOM 718 N N . PHE A 1 90 ? 9.869 -0.473 -4.402 1.00 96.75 90 PHE A N 1
ATOM 719 C CA . PHE A 1 90 ? 9.944 0.120 -3.072 1.00 96.75 90 PHE A CA 1
ATOM 720 C C . PHE A 1 90 ? 11.014 -0.573 -2.236 1.00 96.75 90 PHE A C 1
ATOM 722 O O . PHE A 1 90 ? 11.356 -1.725 -2.493 1.00 96.75 90 PHE A O 1
ATOM 729 N N . LYS A 1 91 ? 11.493 0.122 -1.205 1.00 97.38 91 LYS A N 1
ATOM 730 C CA . LYS A 1 91 ? 12.321 -0.425 -0.128 1.00 97.38 91 LYS A CA 1
ATOM 731 C C . LYS A 1 91 ? 11.461 -0.740 1.088 1.00 97.38 91 LYS A C 1
ATOM 733 O O . LYS A 1 91 ? 10.443 -0.092 1.339 1.00 97.38 91 LYS A O 1
ATOM 738 N N . MET A 1 92 ? 11.893 -1.683 1.923 1.00 96.62 92 MET A N 1
ATOM 739 C CA . MET A 1 92 ? 11.146 -2.049 3.138 1.00 96.62 92 MET A CA 1
ATOM 740 C C . MET A 1 92 ? 10.765 -0.874 4.066 1.00 96.62 92 MET A C 1
ATOM 742 O O . MET A 1 92 ? 9.672 -0.942 4.635 1.00 96.62 92 MET A O 1
ATOM 746 N N . PRO A 1 93 ? 11.583 0.187 4.246 1.00 96.62 93 PRO A N 1
ATOM 747 C CA . PRO A 1 93 ? 11.176 1.375 5.000 1.00 96.62 93 PRO A CA 1
ATOM 748 C C . PRO A 1 93 ? 9.892 2.018 4.469 1.00 96.62 93 PRO A C 1
ATOM 750 O O . PRO A 1 93 ? 8.976 2.255 5.256 1.00 96.62 93 PRO A O 1
ATOM 753 N N . TRP A 1 94 ? 9.768 2.171 3.145 1.00 96.31 94 TRP A N 1
ATOM 754 C CA . TRP A 1 94 ? 8.570 2.725 2.515 1.00 96.31 94 TRP A CA 1
ATOM 755 C C . TRP A 1 94 ? 7.322 1.935 2.894 1.00 96.31 94 TRP A C 1
ATOM 757 O O . TRP A 1 94 ? 6.328 2.505 3.337 1.00 96.31 94 TRP A O 1
ATOM 767 N N . LEU A 1 95 ? 7.391 0.604 2.780 1.00 95.50 95 LEU A N 1
ATOM 768 C CA . LEU A 1 95 ? 6.262 -0.275 3.076 1.00 95.50 95 LEU A CA 1
ATOM 769 C C . LEU A 1 95 ? 5.853 -0.202 4.549 1.00 95.50 95 LEU A C 1
ATOM 771 O O . LEU A 1 95 ? 4.664 -0.209 4.875 1.00 95.50 95 LEU A O 1
ATOM 775 N N . LYS A 1 96 ? 6.836 -0.134 5.451 1.00 95.56 96 LYS A N 1
ATOM 776 C CA . LYS A 1 96 ? 6.573 -0.006 6.885 1.00 95.56 96 LYS A CA 1
ATOM 777 C C . LYS A 1 96 ? 5.858 1.304 7.197 1.00 95.56 96 LYS A C 1
ATOM 779 O O . LYS A 1 96 ? 4.838 1.282 7.881 1.00 95.56 96 LYS A O 1
ATOM 784 N N . GLU A 1 97 ? 6.367 2.410 6.670 1.00 94.00 97 GLU A N 1
ATOM 785 C CA . GLU A 1 97 ? 5.860 3.753 6.950 1.00 94.00 97 GLU A CA 1
ATOM 786 C C . GLU A 1 97 ? 4.516 4.046 6.273 1.00 94.00 97 GLU A C 1
ATOM 788 O O . GLU A 1 97 ? 3.649 4.662 6.883 1.00 94.00 97 GLU A O 1
ATOM 793 N N . HIS A 1 98 ? 4.306 3.559 5.049 1.00 91.50 98 HIS A N 1
ATOM 794 C CA . HIS A 1 98 ? 3.141 3.926 4.236 1.00 91.50 98 HIS A CA 1
ATOM 795 C C . HIS A 1 98 ? 2.033 2.870 4.227 1.00 91.50 98 HIS A C 1
ATOM 797 O O . HIS A 1 98 ? 0.912 3.166 3.814 1.00 91.50 98 HIS A O 1
ATOM 803 N N . TRP A 1 99 ? 2.314 1.648 4.691 1.00 91.81 99 TRP A N 1
ATOM 804 C CA . TRP A 1 99 ? 1.315 0.585 4.768 1.00 91.81 99 TRP A CA 1
ATOM 805 C C . TRP A 1 99 ? 1.194 -0.035 6.151 1.00 91.81 99 TRP A C 1
ATOM 807 O O . TRP A 1 99 ? 0.117 -0.012 6.740 1.00 91.81 99 TRP A O 1
ATOM 817 N N . MET A 1 100 ? 2.278 -0.616 6.670 1.00 93.81 100 MET A N 1
ATOM 818 C CA . MET A 1 100 ? 2.191 -1.469 7.859 1.00 93.81 100 MET A CA 1
ATOM 819 C C . MET A 1 100 ? 1.814 -0.672 9.108 1.00 93.81 100 MET A C 1
ATOM 821 O O . MET A 1 100 ? 0.872 -1.053 9.803 1.00 93.81 100 MET A O 1
ATOM 825 N N . ASN A 1 101 ? 2.517 0.432 9.376 1.00 92.56 101 ASN A N 1
ATOM 826 C CA . ASN A 1 101 ? 2.248 1.271 10.541 1.00 92.56 101 ASN A CA 1
ATOM 827 C C . ASN A 1 101 ? 0.867 1.942 10.439 1.00 92.56 101 ASN A C 1
ATOM 829 O O . ASN A 1 101 ? 0.080 1.760 11.368 1.00 92.56 101 ASN A O 1
ATOM 833 N N . PRO A 1 102 ? 0.489 2.589 9.313 1.00 90.12 102 PRO A N 1
ATOM 834 C CA . PRO A 1 102 ? -0.842 3.178 9.182 1.00 90.12 102 PRO A CA 1
ATOM 835 C C . PRO A 1 102 ? -1.972 2.156 9.320 1.00 90.12 102 PRO A C 1
ATOM 837 O O . PRO A 1 102 ? -2.978 2.443 9.960 1.00 90.12 102 PRO A O 1
ATOM 840 N N . MET A 1 103 ? -1.820 0.950 8.760 1.00 91.38 103 MET A N 1
ATOM 841 C CA . MET A 1 103 ? -2.831 -0.102 8.906 1.00 91.38 103 MET A CA 1
ATOM 842 C C . MET A 1 103 ? -2.974 -0.564 10.351 1.00 91.38 103 MET A C 1
ATOM 844 O O . MET A 1 103 ? -4.095 -0.765 10.813 1.00 91.38 103 MET A O 1
ATOM 848 N N . LYS A 1 104 ? -1.855 -0.721 11.066 1.00 92.44 104 LYS A N 1
ATOM 849 C CA . LYS A 1 104 ? -1.871 -1.080 12.484 1.00 92.44 104 LYS A CA 1
ATOM 850 C C . LYS A 1 104 ? -2.595 -0.013 13.308 1.00 92.44 104 LYS A C 1
ATOM 852 O O . LYS A 1 104 ? -3.541 -0.347 14.012 1.00 92.44 104 LYS A O 1
ATOM 857 N N . GLU A 1 105 ? -2.207 1.252 13.159 1.00 89.00 105 GLU A N 1
ATOM 858 C CA . GLU A 1 105 ? -2.830 2.379 13.868 1.00 89.00 105 GLU A CA 1
ATOM 859 C C . GLU A 1 105 ? -4.329 2.490 13.565 1.00 89.00 105 GLU A C 1
ATOM 861 O O . GLU A 1 105 ? -5.137 2.705 14.467 1.00 89.00 105 GLU A O 1
ATOM 866 N N . LEU A 1 106 ? -4.717 2.303 12.300 1.00 87.44 106 LEU A N 1
ATOM 867 C CA . LEU A 1 106 ? -6.112 2.382 11.873 1.00 87.44 106 LEU A CA 1
ATOM 868 C C . LEU A 1 106 ? -6.973 1.275 12.500 1.00 87.44 106 LEU A C 1
ATOM 870 O O . LEU A 1 106 ? -8.108 1.536 12.898 1.00 87.44 106 LEU A O 1
ATOM 874 N N . ILE A 1 107 ? -6.438 0.055 12.600 1.00 90.69 107 ILE A N 1
ATOM 875 C CA . ILE A 1 107 ? -7.120 -1.082 13.232 1.00 90.69 107 ILE A CA 1
ATOM 876 C C . ILE A 1 107 ? -7.230 -0.865 14.746 1.00 90.69 107 ILE A C 1
ATOM 878 O O . ILE A 1 107 ? -8.325 -0.984 15.293 1.00 90.69 107 ILE A O 1
ATOM 882 N N . GLU A 1 108 ? -6.134 -0.485 15.408 1.00 90.69 108 GLU A N 1
ATOM 883 C CA . GLU A 1 108 ? -6.113 -0.229 16.856 1.00 90.69 108 GLU A CA 1
ATOM 884 C C . GLU A 1 108 ? -7.094 0.888 17.247 1.00 90.69 108 GLU A C 1
ATOM 886 O O . GLU A 1 108 ? -7.854 0.763 18.211 1.00 90.69 108 GLU A O 1
ATOM 891 N N . GLU A 1 109 ? -7.145 1.968 16.465 1.00 86.50 109 GLU A N 1
ATOM 892 C CA . GLU A 1 109 ? -8.090 3.063 16.682 1.00 86.50 109 GLU A CA 1
ATOM 893 C C . GLU A 1 109 ? -9.548 2.609 16.515 1.00 86.50 109 GLU A C 1
ATOM 895 O O . GLU A 1 109 ? -10.423 3.013 17.288 1.00 86.50 109 GLU A O 1
ATOM 900 N N . GLN A 1 110 ? -9.824 1.743 15.538 1.00 88.69 110 GLN A N 1
ATOM 901 C CA . GLN A 1 110 ? -11.166 1.212 15.310 1.00 88.69 110 GLN A CA 1
ATOM 902 C C . GLN A 1 110 ? -11.626 0.303 16.457 1.00 88.69 110 GLN A C 1
ATOM 904 O O . GLN A 1 110 ? -12.760 0.412 16.933 1.00 88.69 110 GLN A O 1
ATOM 909 N N . GLU A 1 111 ? -10.740 -0.561 16.951 1.00 90.94 111 GLU A N 1
ATOM 910 C CA . GLU A 1 111 ? -11.001 -1.406 18.119 1.00 90.94 111 GLU A CA 1
ATOM 911 C C . GLU A 1 111 ? -11.259 -0.560 19.371 1.00 90.94 111 GLU A C 1
ATOM 913 O O . GLU A 1 111 ? -12.225 -0.802 20.105 1.00 90.94 111 GLU A O 1
ATOM 918 N N . ARG A 1 112 ? -10.465 0.499 19.573 1.00 89.31 112 ARG A N 1
ATOM 919 C CA . ARG A 1 112 ? -10.641 1.448 20.679 1.00 89.31 112 ARG A CA 1
ATOM 920 C C . ARG A 1 112 ? -12.001 2.146 20.622 1.00 89.31 112 ARG A C 1
ATOM 922 O O . ARG A 1 112 ? -12.686 2.222 21.646 1.00 89.31 112 ARG A O 1
ATOM 929 N N . LYS A 1 113 ? -12.420 2.635 19.447 1.00 86.94 113 LYS A N 1
ATOM 930 C CA . LYS A 1 113 ? -13.743 3.262 19.248 1.00 86.94 113 LYS A CA 1
ATOM 931 C C . LYS A 1 113 ? -14.878 2.294 19.592 1.00 86.94 113 LYS A C 1
ATOM 933 O O . LYS A 1 113 ? -15.798 2.668 20.323 1.00 86.94 113 LYS A O 1
ATOM 938 N N . ARG A 1 114 ? -14.782 1.039 19.142 1.00 89.31 114 ARG A N 1
ATOM 939 C CA . ARG A 1 114 ? -15.778 -0.011 19.418 1.00 89.31 114 ARG A CA 1
ATOM 940 C C . ARG A 1 114 ? -15.872 -0.363 20.896 1.00 89.31 114 ARG A C 1
ATOM 942 O O . ARG A 1 114 ? -16.979 -0.440 21.430 1.00 89.31 114 ARG A O 1
ATOM 949 N N . ALA A 1 115 ? -14.735 -0.512 21.573 1.00 90.00 115 ALA A N 1
ATOM 950 C CA . ALA A 1 115 ? -14.700 -0.767 23.011 1.00 90.00 115 ALA A CA 1
ATOM 951 C C . ALA A 1 115 ? -15.359 0.376 23.801 1.00 90.00 115 ALA A C 1
ATOM 953 O O . ALA A 1 115 ? -16.189 0.135 24.676 1.00 90.00 115 ALA A O 1
ATOM 954 N N . GLN A 1 116 ? -15.067 1.632 23.444 1.00 88.19 116 GLN A N 1
ATOM 955 C CA . GLN A 1 116 ? -15.691 2.801 24.075 1.00 88.19 116 GLN A CA 1
ATOM 956 C C . GLN A 1 116 ? -17.204 2.868 23.833 1.00 88.19 116 GLN A C 1
ATOM 958 O O . GLN A 1 116 ? -17.959 3.183 24.756 1.00 88.19 116 GLN A O 1
ATOM 963 N N . ALA A 1 117 ? -17.661 2.561 22.617 1.00 86.88 117 ALA A N 1
ATOM 964 C CA . ALA A 1 117 ? -19.084 2.515 22.294 1.00 86.88 117 ALA A CA 1
ATOM 965 C C . ALA A 1 117 ? -19.820 1.413 23.078 1.00 86.88 117 ALA A C 1
ATOM 967 O O . ALA A 1 117 ? -20.928 1.645 23.563 1.00 86.88 117 ALA A O 1
ATOM 968 N N . ALA A 1 118 ? -19.201 0.240 23.250 1.00 88.38 118 ALA A N 1
ATOM 969 C CA . ALA A 1 118 ? -19.757 -0.851 24.047 1.00 88.38 118 ALA A CA 1
ATOM 970 C C . ALA A 1 118 ? -19.887 -0.473 25.533 1.00 88.38 118 ALA A C 1
ATOM 972 O O . ALA A 1 118 ? -20.958 -0.653 26.114 1.00 88.38 118 ALA A O 1
ATOM 973 N N . SER A 1 119 ? -18.847 0.130 26.121 1.00 87.44 119 SER A N 1
ATOM 974 C CA . SER A 1 119 ? -18.872 0.575 27.522 1.00 87.44 119 SER A CA 1
ATOM 975 C C . SER A 1 119 ? -19.939 1.643 27.788 1.00 87.44 119 SER A C 1
ATOM 977 O O . SER A 1 119 ? -20.635 1.567 28.798 1.00 87.44 119 SER A O 1
ATOM 979 N N . LYS A 1 120 ? -20.126 2.605 26.869 1.00 85.06 120 LYS A N 1
ATOM 980 C CA . LYS A 1 120 ? -21.193 3.619 26.985 1.00 85.06 120 LYS A CA 1
ATOM 981 C C . LYS A 1 120 ? -22.589 2.996 26.956 1.00 85.06 120 LYS A C 1
ATOM 983 O O . LYS A 1 120 ? -23.411 3.304 27.812 1.00 85.06 120 LYS A O 1
ATOM 988 N N . ARG A 1 121 ? -22.836 2.068 26.024 1.00 83.19 121 ARG A N 1
ATOM 989 C CA . ARG A 1 121 ? -24.120 1.348 25.929 1.00 83.19 121 ARG A CA 1
ATOM 990 C C . ARG A 1 121 ? -24.426 0.541 27.191 1.00 83.19 121 ARG A C 1
ATOM 992 O O . ARG A 1 121 ? -25.592 0.417 27.554 1.00 83.19 121 ARG A O 1
ATOM 999 N N . GLN A 1 122 ? -23.405 -0.013 27.848 1.00 77.25 122 GLN A N 1
ATOM 1000 C CA . GLN A 1 122 ? -23.580 -0.729 29.110 1.00 77.25 122 GLN A CA 1
ATOM 1001 C C . GLN A 1 122 ? -23.946 0.229 30.255 1.00 77.25 122 GLN A C 1
ATOM 1003 O O . GLN A 1 122 ? -24.925 -0.019 30.949 1.00 77.25 122 GLN A O 1
ATOM 1008 N N . GLN A 1 123 ? -23.247 1.363 30.390 1.00 75.31 123 GLN A N 1
ATOM 1009 C CA . GLN A 1 123 ? -23.583 2.384 31.395 1.00 75.31 123 GLN A CA 1
ATOM 1010 C C . GLN A 1 123 ? -25.004 2.942 31.233 1.00 75.31 123 GLN A C 1
ATOM 1012 O O . GLN A 1 123 ? -25.698 3.143 32.227 1.00 75.31 123 GLN A O 1
ATOM 1017 N N . GLU A 1 124 ? -25.462 3.174 30.000 1.00 75.19 124 GLU A N 1
ATOM 1018 C CA . GLU A 1 124 ? -26.830 3.640 29.724 1.00 75.19 124 GLU A CA 1
ATOM 1019 C C . GLU A 1 124 ? -27.889 2.594 30.098 1.00 75.19 124 GLU A C 1
ATOM 1021 O O . GLU A 1 124 ? -28.937 2.945 30.639 1.00 75.19 124 GLU A O 1
ATOM 1026 N N . ARG A 1 125 ? -27.613 1.305 29.861 1.00 75.69 125 ARG A N 1
ATOM 1027 C CA . ARG A 1 125 ? -28.501 0.205 30.273 1.00 75.69 125 ARG A CA 1
ATOM 1028 C C . ARG A 1 125 ? -28.582 0.073 31.789 1.00 75.69 125 ARG A C 1
ATOM 1030 O O . ARG A 1 125 ? -29.684 -0.048 32.318 1.00 75.69 125 ARG A O 1
ATOM 1037 N N . ASP A 1 126 ? -27.443 0.147 32.469 1.00 71.94 126 ASP A N 1
ATOM 1038 C CA . ASP 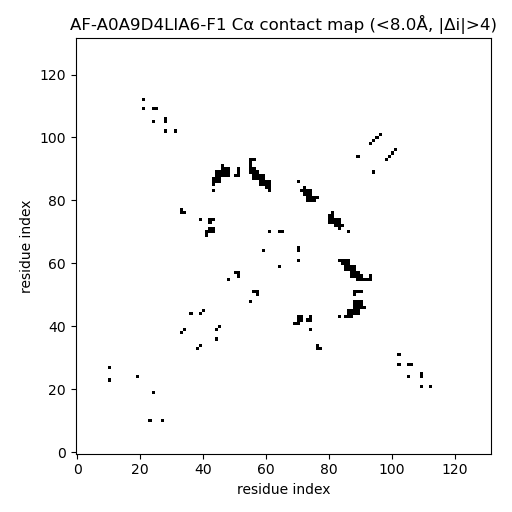A 1 126 ? -27.379 0.033 33.927 1.00 71.94 126 ASP A CA 1
ATOM 1039 C C . ASP A 1 126 ? -28.018 1.257 34.613 1.00 71.94 126 ASP A C 1
ATOM 1041 O O . ASP A 1 126 ? -28.676 1.114 35.639 1.00 71.94 126 ASP A O 1
ATOM 1045 N N . SER A 1 127 ? -27.923 2.449 34.007 1.00 69.81 127 SER A N 1
ATOM 1046 C CA . SER A 1 127 ? -28.574 3.677 34.504 1.00 69.81 127 SER A CA 1
ATOM 1047 C C . SER A 1 127 ? -30.074 3.755 34.181 1.00 69.81 127 SER A C 1
ATOM 1049 O O . SER A 1 127 ? -30.811 4.485 34.841 1.00 69.81 127 SER A O 1
ATOM 1051 N N . GLY A 1 128 ? -30.534 3.038 33.150 1.00 63.47 128 GLY A N 1
ATOM 1052 C CA . GLY A 1 128 ? -31.945 2.965 32.757 1.00 63.47 128 GLY A CA 1
ATOM 1053 C C . GLY A 1 128 ? -32.761 1.935 33.545 1.00 63.47 128 GLY A C 1
ATOM 1054 O O . GLY A 1 128 ? -33.988 1.962 33.489 1.00 63.47 128 GLY A O 1
ATOM 1055 N N . CYS A 1 129 ? -32.107 1.041 34.294 1.00 52.81 129 CYS A N 1
ATOM 1056 C CA . CYS A 1 129 ? -32.755 0.039 35.137 1.00 52.81 129 CYS A CA 1
ATOM 1057 C C . CYS A 1 129 ? -32.908 0.536 36.586 1.00 52.81 129 CYS A C 1
ATOM 1059 O O . CYS A 1 129 ? -32.383 -0.064 37.521 1.00 52.81 129 CYS A O 1
ATOM 1061 N N . THR A 1 130 ? -33.658 1.619 36.790 1.00 50.78 130 THR A N 1
ATOM 1062 C CA . THR A 1 130 ? -34.182 1.963 38.122 1.00 50.78 130 THR A CA 1
ATOM 1063 C C . THR A 1 130 ? -35.601 1.411 38.210 1.00 50.78 130 THR A C 1
ATOM 1065 O O . THR A 1 130 ? -36.527 1.992 37.648 1.00 50.78 130 THR A O 1
ATOM 1068 N N . ILE A 1 131 ? -35.774 0.255 38.854 1.00 49.62 131 ILE A N 1
ATOM 1069 C CA . ILE A 1 131 ? -37.104 -0.272 39.188 1.00 49.62 131 ILE A CA 1
ATOM 1070 C C . ILE A 1 131 ? -37.637 0.574 40.356 1.00 49.62 131 ILE A C 1
ATOM 1072 O O . ILE A 1 131 ? -37.019 0.588 41.421 1.00 49.62 131 ILE A O 1
ATOM 1076 N N . LEU A 1 132 ? -38.728 1.314 40.119 1.00 43.62 132 LEU A N 1
ATOM 1077 C CA . LEU A 1 132 ? -39.565 1.944 41.151 1.00 43.62 132 LEU A CA 1
ATOM 1078 C C . LEU A 1 132 ? -40.530 0.920 41.753 1.00 43.62 132 LEU A C 1
ATOM 1080 O O . LEU A 1 132 ? -41.063 0.101 40.968 1.00 43.62 132 LEU A O 1
#

Sequence (132 aa):
MDKDGEELKRLARFWTYRSLSESDTDLLILLCLALKPDILMNKCIFLDDEMCGYMDNEFYEIEAVKNSLLVAGSVMIRGRSRRVSKIMTFKMPWLKEHWMNPMKELIEEQERKRAQAASKRQQERDSGCTIL

Radius of gyration: 20.49 Å; Cα contacts (8 Å, |Δi|>4): 113; chains: 1; bounding box: 58×25×62 Å

pLDDT: mean 83.86, std 11.68, range [43.62, 97.38]